Protein AF-A0A975ZR93-F1 (afdb_monomer_lite)

pLDDT: mean 92.15, std 6.71, range [55.16, 98.31]

Foldseek 3Di:
DVVVLVVFFPAWDWDWDFDDADPVGTDTDTDTDTDGDPVSVVVVVVVVVVVVVVVVVVVVVVVVVVVVVVVVVVVD

Sequence (76 aa):
MQADLKSEVRGCERRFVETRYDNLGQHGEVRDCPIYSERGEELLAIQRIFARFMDVRAATLDRIAAERAVTRLLAK

Organism: NCBI:txid42444

Structur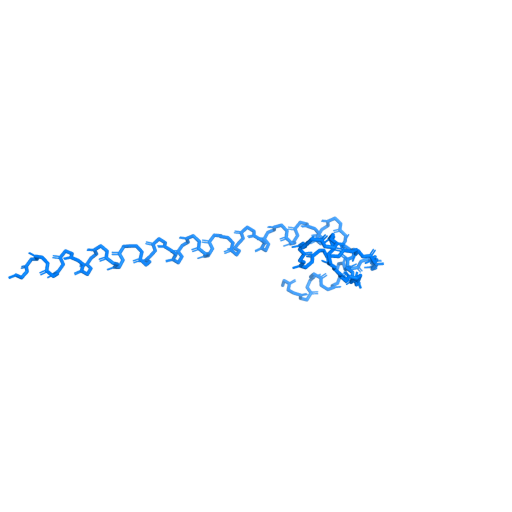e (mmCIF, N/CA/C/O backbone):
data_AF-A0A975ZR93-F1
#
_entry.id   AF-A0A975ZR93-F1
#
loop_
_atom_site.group_PDB
_atom_site.id
_atom_site.type_symbol
_atom_site.label_atom_id
_atom_site.label_alt_id
_atom_site.label_comp_id
_atom_site.label_asym_id
_atom_site.label_entity_id
_atom_site.label_seq_id
_atom_site.pdbx_PDB_ins_code
_atom_site.Cartn_x
_atom_site.Cartn_y
_atom_site.Cartn_z
_atom_site.occupancy
_atom_site.B_iso_or_equiv
_atom_site.auth_seq_id
_atom_site.auth_comp_id
_atom_site.auth_asym_id
_atom_site.auth_atom_id
_atom_site.pdbx_PDB_model_num
ATOM 1 N N . MET A 1 1 ? -2.100 10.657 -9.696 1.00 76.00 1 MET A N 1
ATOM 2 C CA . MET A 1 1 ? -1.167 9.673 -9.103 1.00 76.00 1 MET A CA 1
ATOM 3 C C . MET A 1 1 ? -0.979 8.413 -9.943 1.00 76.00 1 MET A C 1
ATOM 5 O O . MET A 1 1 ? 0.142 8.172 -10.358 1.00 76.00 1 MET A O 1
ATOM 9 N N . GLN A 1 2 ? -2.009 7.603 -10.244 1.00 83.50 2 GLN A N 1
ATOM 10 C CA . GLN A 1 2 ? -1.796 6.407 -11.090 1.00 83.50 2 GLN A CA 1
ATOM 11 C C . GLN A 1 2 ? -1.358 6.741 -12.527 1.00 83.50 2 GLN A C 1
ATOM 13 O O . GLN A 1 2 ? -0.514 6.044 -13.081 1.00 83.50 2 GLN A O 1
ATOM 18 N N . ALA A 1 3 ? -1.910 7.804 -13.125 1.00 82.19 3 ALA A N 1
ATOM 19 C CA . ALA A 1 3 ? -1.466 8.289 -14.434 1.00 82.19 3 ALA A CA 1
ATOM 20 C C . ALA A 1 3 ? -0.001 8.767 -14.392 1.00 82.19 3 ALA A C 1
ATOM 22 O O . ALA A 1 3 ? 0.782 8.406 -15.265 1.00 82.19 3 ALA A O 1
ATOM 23 N N . ASP A 1 4 ? 0.379 9.477 -13.325 1.00 85.75 4 ASP A N 1
ATOM 24 C CA . ASP A 1 4 ? 1.754 9.948 -13.115 1.00 85.75 4 ASP A CA 1
ATOM 25 C C . ASP A 1 4 ? 2.728 8.771 -12.970 1.00 85.75 4 ASP A C 1
ATOM 27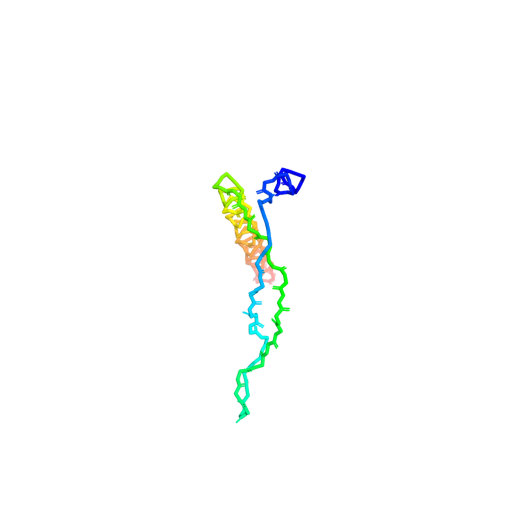 O O . ASP A 1 4 ? 3.742 8.721 -13.653 1.00 85.75 4 ASP A O 1
ATOM 31 N N . LEU A 1 5 ? 2.382 7.760 -12.168 1.00 88.75 5 LEU A N 1
ATOM 32 C CA . LEU A 1 5 ? 3.196 6.551 -12.004 1.00 88.75 5 LEU A CA 1
ATOM 33 C C . LEU A 1 5 ? 3.406 5.795 -13.318 1.00 88.75 5 LEU A C 1
ATOM 35 O O . LEU A 1 5 ? 4.507 5.319 -13.574 1.00 88.75 5 LEU A O 1
ATOM 39 N N . LYS A 1 6 ? 2.377 5.704 -14.172 1.00 91.25 6 LYS A N 1
ATOM 40 C CA . LYS A 1 6 ? 2.516 5.082 -15.498 1.00 91.25 6 LYS A CA 1
ATOM 41 C C . LYS A 1 6 ? 3.485 5.854 -16.39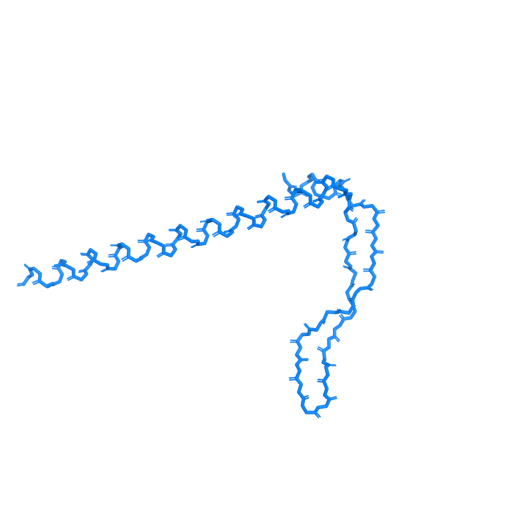0 1.00 91.25 6 LYS A C 1
ATOM 43 O O . LYS A 1 6 ? 4.254 5.227 -17.109 1.00 91.25 6 LYS A O 1
ATOM 48 N N . SER A 1 7 ? 3.469 7.186 -16.328 1.00 93.38 7 SER A N 1
ATOM 49 C CA . SER A 1 7 ? 4.409 8.017 -17.092 1.00 93.38 7 SER A CA 1
ATOM 50 C C . SER A 1 7 ? 5.858 7.919 -16.605 1.00 93.38 7 SER A C 1
ATOM 52 O O . SER A 1 7 ? 6.771 8.249 -17.356 1.00 93.38 7 SER A O 1
ATOM 54 N N . GLU A 1 8 ? 6.081 7.427 -15.383 1.00 95.25 8 GLU A N 1
ATOM 55 C CA . GLU A 1 8 ? 7.418 7.265 -14.804 1.00 95.25 8 GLU A CA 1
ATOM 56 C C . GLU A 1 8 ? 8.045 5.882 -15.029 1.00 95.25 8 GLU A C 1
ATOM 58 O O . GLU A 1 8 ? 9.167 5.646 -14.580 1.00 95.25 8 GLU A O 1
ATOM 63 N N . VAL A 1 9 ? 7.371 4.966 -15.730 1.00 94.88 9 VAL A N 1
ATOM 64 C CA . VAL A 1 9 ? 7.936 3.650 -16.060 1.00 94.88 9 VAL A CA 1
ATOM 65 C C . VAL A 1 9 ? 9.047 3.812 -17.103 1.00 94.88 9 VAL A C 1
ATOM 67 O O . VAL A 1 9 ? 8.819 4.309 -18.205 1.00 94.88 9 VAL A O 1
ATOM 70 N N . ARG A 1 10 ? 10.262 3.379 -16.761 1.00 95.19 10 ARG A N 1
ATOM 71 C CA . ARG A 1 10 ? 11.461 3.433 -17.619 1.00 95.19 10 ARG A CA 1
ATOM 72 C C . ARG A 1 10 ? 11.776 2.115 -18.304 1.00 95.19 10 ARG A C 1
ATOM 74 O O . ARG A 1 10 ? 12.532 2.089 -19.269 1.00 95.19 10 ARG A O 1
ATOM 81 N N . GLY A 1 11 ? 11.186 1.034 -17.825 1.00 93.94 11 GLY A N 1
ATOM 82 C CA . GLY A 1 11 ? 11.364 -0.285 -18.394 1.00 93.94 11 GLY A CA 1
ATOM 83 C C . GLY A 1 11 ? 10.627 -1.323 -17.577 1.00 93.94 11 GLY A C 1
ATOM 84 O O . GLY A 1 11 ? 9.813 -1.005 -16.709 1.00 93.94 11 GLY A O 1
ATOM 85 N N . CYS A 1 12 ? 10.936 -2.577 -17.860 1.00 92.69 12 CYS A N 1
ATOM 86 C CA . CYS A 1 12 ? 10.401 -3.701 -17.129 1.00 92.69 12 CYS A CA 1
ATOM 87 C C . CYS A 1 12 ? 11.514 -4.716 -16.896 1.00 92.69 12 CYS A C 1
ATOM 89 O O . CYS A 1 12 ? 12.337 -4.958 -17.779 1.00 92.69 12 CYS A O 1
ATOM 91 N N . GLU A 1 13 ? 11.541 -5.291 -15.704 1.00 94.06 13 GLU A N 1
ATOM 92 C CA . GLU A 1 13 ? 12.421 -6.393 -15.356 1.00 94.06 13 GLU A CA 1
ATOM 93 C C . GLU A 1 13 ? 11.612 -7.606 -14.925 1.00 94.06 13 GLU A C 1
ATOM 95 O O . GLU A 1 13 ? 10.538 -7.499 -14.332 1.00 94.06 13 GLU A O 1
ATOM 100 N N . ARG A 1 14 ? 12.168 -8.781 -15.200 1.00 93.44 14 ARG A N 1
ATOM 101 C CA . ARG A 1 14 ? 11.589 -10.048 -14.781 1.00 93.44 14 ARG A CA 1
ATOM 102 C C . ARG A 1 14 ? 12.076 -10.367 -13.379 1.00 93.44 14 ARG A C 1
ATOM 104 O O . ARG A 1 14 ? 13.253 -10.668 -13.193 1.00 93.44 14 ARG A O 1
ATOM 111 N N . ARG A 1 15 ? 11.174 -10.328 -12.402 1.00 91.75 15 ARG A N 1
ATOM 112 C CA . ARG A 1 15 ? 11.474 -10.693 -11.014 1.00 91.75 15 ARG A CA 1
ATOM 113 C C . ARG A 1 15 ? 10.727 -11.959 -10.639 1.00 91.75 15 ARG A C 1
ATOM 115 O O . ARG A 1 15 ? 9.538 -12.100 -10.922 1.00 91.75 15 ARG A O 1
ATOM 122 N N . PHE A 1 16 ? 11.431 -12.880 -9.993 1.00 90.12 16 PHE A N 1
ATOM 123 C CA . PHE A 1 16 ? 10.784 -14.001 -9.330 1.00 90.12 16 PHE A CA 1
ATOM 124 C C . PHE A 1 16 ? 10.061 -13.482 -8.086 1.00 90.12 16 PHE A C 1
ATOM 126 O O . PHE A 1 16 ? 10.672 -12.842 -7.230 1.00 90.12 16 PHE A O 1
ATOM 133 N N . VAL A 1 17 ? 8.758 -13.732 -8.005 1.00 87.56 17 VAL A N 1
ATOM 134 C CA . VAL A 1 17 ? 7.927 -13.380 -6.857 1.00 87.56 17 VAL A CA 1
ATOM 135 C C . VAL A 1 17 ? 7.533 -14.672 -6.165 1.00 87.56 17 VAL A C 1
ATOM 137 O O . VAL A 1 17 ? 6.787 -1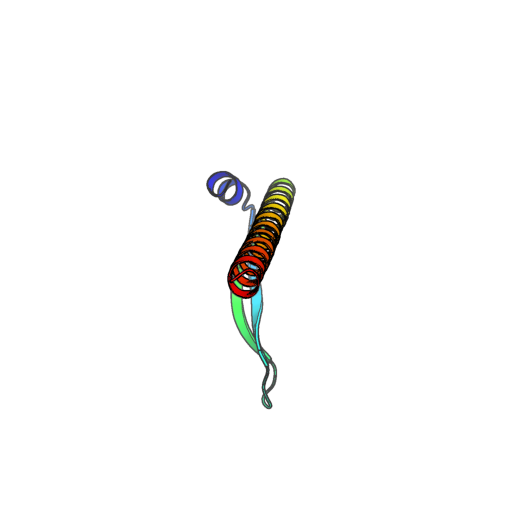5.477 -6.723 1.00 87.56 17 VAL A O 1
ATOM 140 N N . GLU A 1 18 ? 8.042 -14.866 -4.950 1.00 87.00 18 GLU A N 1
ATOM 141 C CA . GLU A 1 18 ? 7.641 -15.986 -4.108 1.00 87.00 18 GLU A CA 1
ATOM 142 C C . GLU A 1 18 ? 6.160 -15.863 -3.753 1.00 87.00 18 GLU A C 1
ATOM 144 O O . GLU A 1 18 ? 5.706 -14.836 -3.247 1.00 87.00 18 GLU A O 1
ATOM 149 N N . THR A 1 19 ? 5.408 -16.926 -4.010 1.00 84.38 19 THR A N 1
ATOM 150 C CA . THR A 1 19 ? 3.988 -17.012 -3.660 1.00 84.38 19 THR A CA 1
ATOM 151 C C . THR A 1 19 ? 3.737 -17.988 -2.520 1.00 84.38 19 THR A C 1
ATOM 153 O O . THR A 1 19 ? 2.747 -17.847 -1.804 1.00 84.38 19 THR A O 1
ATOM 156 N N . ARG A 1 20 ? 4.594 -19.006 -2.370 1.00 83.50 20 ARG A N 1
ATOM 157 C CA . ARG A 1 20 ? 4.437 -20.064 -1.371 1.00 83.50 20 ARG A CA 1
ATOM 158 C C . ARG A 1 20 ? 5.772 -20.755 -1.100 1.00 83.50 20 ARG A C 1
ATOM 160 O O . ARG A 1 20 ? 6.594 -20.879 -1.996 1.00 83.50 20 ARG A O 1
ATOM 167 N N . TYR A 1 21 ? 5.934 -21.291 0.102 1.00 83.50 21 TYR A N 1
ATOM 168 C CA . TYR A 1 21 ? 7.041 -22.173 0.463 1.00 83.50 21 TYR A CA 1
ATOM 169 C C . TYR A 1 21 ? 6.478 -23.486 1.021 1.00 83.50 21 TYR A C 1
ATOM 171 O O . TYR A 1 21 ? 5.564 -23.453 1.850 1.00 83.50 21 TYR A O 1
ATOM 179 N N . ASP A 1 22 ? 6.965 -24.635 0.553 1.00 87.44 22 ASP A N 1
ATOM 180 C CA . ASP A 1 22 ? 6.586 -25.952 1.080 1.00 87.44 22 ASP A CA 1
ATOM 181 C C . ASP A 1 22 ? 7.777 -26.928 1.132 1.00 87.44 22 ASP A C 1
ATOM 183 O O . ASP A 1 22 ? 8.928 -26.541 0.938 1.00 87.44 22 ASP A O 1
ATOM 187 N N . ASN A 1 23 ? 7.509 -28.203 1.434 1.00 83.25 23 ASN A N 1
ATOM 188 C CA . ASN A 1 23 ? 8.539 -29.238 1.588 1.00 83.25 23 ASN A CA 1
ATOM 189 C C . ASN A 1 23 ? 9.338 -29.520 0.298 1.00 83.25 23 ASN A C 1
ATOM 191 O O . ASN A 1 23 ? 10.356 -30.206 0.361 1.00 83.25 23 ASN A O 1
ATOM 195 N N . LEU A 1 24 ? 8.882 -29.028 -0.858 1.00 82.00 24 LEU A N 1
ATOM 196 C CA . LEU A 1 24 ? 9.573 -29.110 -2.147 1.00 82.00 24 LEU A CA 1
ATOM 197 C C . LEU A 1 24 ? 10.348 -27.823 -2.478 1.00 82.00 24 LEU A C 1
ATOM 199 O O . LEU A 1 24 ? 10.982 -27.744 -3.529 1.00 82.00 24 LEU A O 1
ATOM 203 N N . GLY A 1 25 ? 10.335 -26.837 -1.577 1.00 84.06 25 GLY A N 1
ATOM 204 C CA . GLY A 1 25 ? 11.077 -25.589 -1.685 1.00 84.06 25 GLY A CA 1
ATOM 205 C C . GLY A 1 25 ? 10.198 -24.374 -1.977 1.00 84.06 25 GLY A C 1
ATOM 206 O O . GLY A 1 25 ? 9.015 -24.313 -1.634 1.00 84.06 25 GLY A O 1
ATOM 207 N N . GLN A 1 26 ? 10.827 -23.364 -2.574 1.00 82.75 26 GLN A N 1
ATOM 208 C CA . GLN A 1 26 ? 10.208 -22.081 -2.881 1.00 82.75 26 GLN A CA 1
ATOM 209 C C . GLN A 1 26 ? 9.395 -22.178 -4.176 1.00 82.75 26 GLN A C 1
ATOM 211 O O . GLN A 1 26 ? 9.932 -22.488 -5.239 1.00 82.75 26 GLN A O 1
ATOM 216 N N . HIS A 1 27 ? 8.108 -21.855 -4.095 1.00 85.88 27 HIS A N 1
ATOM 217 C CA . HIS A 1 27 ? 7.209 -21.733 -5.236 1.00 85.88 27 HIS A CA 1
ATOM 218 C C . HIS A 1 27 ? 6.932 -20.267 -5.512 1.00 85.88 27 HIS A C 1
ATOM 220 O O . HIS A 1 27 ? 6.603 -19.475 -4.623 1.00 85.88 27 HIS A O 1
ATOM 226 N N . GLY A 1 28 ? 7.006 -19.910 -6.778 1.00 87.88 28 GLY A N 1
ATOM 227 C CA . GLY A 1 28 ? 6.724 -18.562 -7.212 1.00 87.88 28 GLY A CA 1
ATOM 228 C C . GLY A 1 28 ? 6.599 -18.496 -8.712 1.00 87.88 28 GLY A C 1
ATOM 229 O O . GLY A 1 28 ? 6.746 -19.490 -9.425 1.00 87.88 28 GLY A O 1
ATOM 230 N N . GLU A 1 29 ? 6.337 -17.293 -9.183 1.00 91.12 29 GLU A N 1
ATOM 231 C CA . GLU A 1 29 ? 6.234 -17.014 -10.601 1.00 91.12 29 GLU A CA 1
ATOM 232 C C . GLU A 1 29 ? 7.108 -15.828 -10.971 1.00 91.12 29 GLU A C 1
ATOM 234 O O . GLU A 1 29 ? 7.320 -14.895 -10.194 1.00 91.12 29 GLU A O 1
ATOM 239 N N . VAL A 1 30 ? 7.646 -15.884 -12.184 1.00 91.25 30 VAL A N 1
ATOM 240 C CA . VAL A 1 30 ? 8.400 -14.771 -12.742 1.00 91.25 30 VAL A CA 1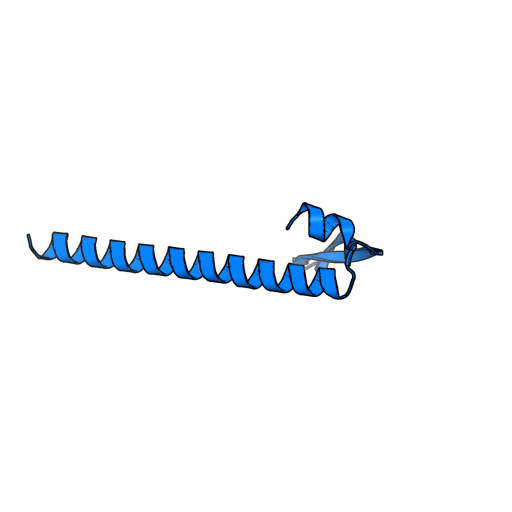
ATOM 241 C C . VAL A 1 30 ? 7.400 -13.783 -13.318 1.00 91.25 30 VAL A C 1
ATOM 243 O O . VAL A 1 30 ? 6.722 -14.093 -14.298 1.00 91.25 30 VAL A O 1
ATOM 246 N N . ARG A 1 31 ? 7.325 -12.598 -12.715 1.00 91.75 31 ARG A N 1
ATOM 247 C CA . ARG A 1 31 ? 6.455 -11.510 -13.156 1.00 91.75 31 ARG A CA 1
ATOM 248 C C . ARG A 1 31 ? 7.267 -10.385 -13.773 1.00 91.75 31 ARG A C 1
ATOM 250 O O . ARG A 1 31 ? 8.396 -10.109 -13.364 1.00 91.75 31 ARG A O 1
ATOM 257 N N . ASP A 1 32 ? 6.632 -9.717 -14.720 1.00 92.44 32 ASP A N 1
ATOM 258 C CA . ASP A 1 32 ? 7.092 -8.459 -15.284 1.00 92.44 32 ASP A CA 1
ATOM 259 C C . ASP A 1 32 ? 6.824 -7.338 -14.270 1.00 92.44 32 ASP A C 1
ATOM 261 O O . ASP A 1 32 ? 5.678 -7.011 -13.948 1.00 92.44 32 ASP A O 1
ATOM 265 N N . CYS A 1 33 ? 7.896 -6.782 -13.709 1.00 91.75 33 CYS A N 1
ATOM 266 C CA . CYS A 1 33 ? 7.854 -5.685 -12.754 1.00 91.75 33 CYS A CA 1
ATOM 267 C C . CYS A 1 33 ? 8.300 -4.383 -13.431 1.00 91.75 33 CYS A C 1
ATOM 269 O O . CYS A 1 33 ? 9.374 -4.350 -14.036 1.00 91.75 33 CYS A O 1
ATOM 271 N N . PRO A 1 34 ? 7.508 -3.302 -13.352 1.00 93.12 34 PRO A N 1
ATOM 272 C CA . PRO A 1 34 ? 7.919 -2.010 -13.885 1.00 93.12 34 PRO A CA 1
ATOM 273 C C . PRO A 1 34 ? 9.124 -1.465 -13.111 1.00 93.12 34 PRO A C 1
ATOM 275 O O . PRO A 1 34 ? 9.141 -1.489 -11.881 1.00 93.12 34 PRO A O 1
ATOM 278 N N . ILE A 1 35 ? 10.104 -0.949 -13.849 1.00 94.56 35 ILE A N 1
ATOM 279 C CA . ILE A 1 35 ? 11.208 -0.154 -13.309 1.00 94.56 35 ILE A CA 1
ATOM 280 C C . ILE A 1 35 ? 10.777 1.302 -13.394 1.00 94.56 35 ILE A C 1
ATOM 282 O O . ILE A 1 35 ? 10.493 1.797 -14.489 1.00 94.56 35 ILE A O 1
ATOM 286 N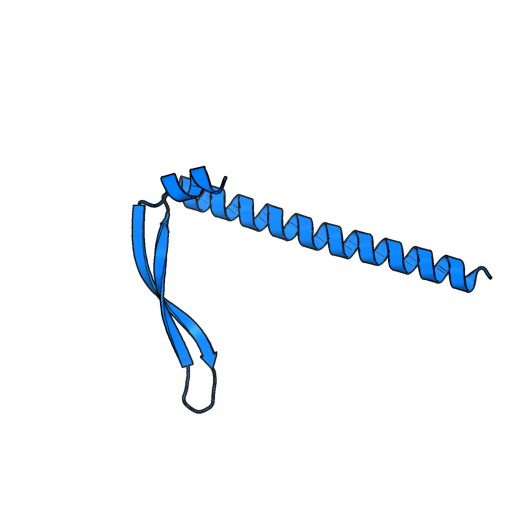 N . TYR A 1 36 ? 10.718 1.985 -12.260 1.00 94.88 36 TYR A N 1
ATOM 287 C CA . TYR A 1 36 ? 10.339 3.388 -12.211 1.00 94.88 36 TYR A CA 1
ATOM 288 C C . TYR A 1 36 ? 11.566 4.299 -12.286 1.00 94.88 36 TYR A C 1
ATOM 290 O O . TYR A 1 36 ? 12.693 3.899 -12.000 1.00 94.88 36 TYR A O 1
ATOM 298 N N . SER A 1 37 ? 11.347 5.544 -12.699 1.00 96.19 37 SER A N 1
ATOM 299 C CA . SER A 1 37 ? 12.308 6.621 -12.469 1.00 96.19 37 SER A CA 1
ATOM 300 C C . SER A 1 37 ? 12.469 6.898 -10.971 1.00 96.19 37 SER A C 1
ATOM 302 O O . SER A 1 37 ? 11.630 6.492 -10.170 1.00 96.19 37 SER A O 1
ATOM 304 N N . GLU A 1 38 ? 13.490 7.670 -10.598 1.00 96.56 38 GLU A N 1
ATOM 305 C CA . GLU A 1 38 ? 13.674 8.145 -9.219 1.00 96.56 38 GLU A CA 1
ATOM 306 C C . GLU A 1 38 ? 12.411 8.837 -8.676 1.00 96.56 38 GLU A C 1
ATOM 308 O O . GLU A 1 38 ? 11.882 8.447 -7.637 1.00 96.56 38 GLU A O 1
ATOM 313 N N . ARG A 1 39 ? 11.828 9.764 -9.450 1.00 95.75 39 ARG A N 1
ATOM 314 C CA . ARG A 1 39 ? 10.543 10.400 -9.116 1.00 95.75 39 ARG A CA 1
ATOM 315 C C . ARG A 1 39 ? 9.406 9.381 -8.984 1.00 95.75 39 ARG A C 1
ATOM 317 O O . ARG A 1 39 ? 8.528 9.530 -8.137 1.00 95.75 39 ARG A O 1
ATOM 324 N N . GLY A 1 40 ? 9.370 8.362 -9.839 1.00 95.81 40 GLY A N 1
ATOM 325 C CA . GLY A 1 40 ? 8.364 7.305 -9.765 1.00 95.81 40 GLY A CA 1
ATOM 326 C C . GLY A 1 40 ? 8.464 6.487 -8.473 1.00 95.81 40 GLY A C 1
ATOM 327 O O . GLY A 1 40 ? 7.436 6.200 -7.860 1.00 95.81 40 GLY A O 1
ATOM 328 N N . GLU A 1 41 ? 9.679 6.187 -8.014 1.00 95.56 41 GLU A N 1
ATOM 329 C CA . GLU A 1 41 ? 9.920 5.532 -6.722 1.00 95.56 41 GLU A CA 1
ATOM 330 C C . GLU A 1 41 ? 9.480 6.415 -5.543 1.00 95.56 41 GLU A C 1
ATOM 332 O O . GLU A 1 41 ? 8.827 5.931 -4.614 1.00 95.56 41 GLU A O 1
ATOM 337 N N . GLU A 1 42 ? 9.729 7.726 -5.598 1.00 96.50 42 GLU A N 1
ATOM 338 C CA . GLU A 1 42 ? 9.221 8.677 -4.598 1.00 96.50 42 GLU A CA 1
ATOM 339 C C . GLU A 1 42 ? 7.685 8.699 -4.554 1.00 96.50 42 GLU A C 1
ATOM 341 O O . GLU A 1 42 ? 7.081 8.649 -3.477 1.00 96.50 42 GLU A O 1
ATOM 346 N N . LEU A 1 43 ? 7.026 8.713 -5.719 1.00 95.81 43 LEU A N 1
ATOM 347 C CA . LEU A 1 43 ? 5.565 8.650 -5.813 1.00 95.81 43 LEU A CA 1
ATOM 348 C C . LEU A 1 43 ? 5.013 7.343 -5.226 1.00 95.81 43 LEU A C 1
ATOM 350 O O . LEU A 1 43 ? 4.003 7.369 -4.515 1.00 95.81 43 LEU A O 1
ATOM 354 N N . LEU A 1 44 ? 5.674 6.208 -5.476 1.00 94.62 44 LEU A N 1
ATOM 355 C CA . LEU A 1 44 ? 5.320 4.929 -4.855 1.00 94.62 44 LEU A CA 1
ATOM 356 C C . LEU A 1 44 ? 5.483 4.971 -3.335 1.00 94.62 44 LEU A C 1
ATOM 358 O O . LEU A 1 44 ? 4.620 4.466 -2.613 1.00 94.62 44 LEU A O 1
ATOM 362 N N . ALA A 1 45 ? 6.565 5.567 -2.834 1.00 95.06 45 ALA A N 1
ATOM 363 C CA . ALA A 1 45 ? 6.801 5.700 -1.402 1.00 95.06 45 ALA A CA 1
ATOM 364 C C . ALA A 1 45 ? 5.690 6.522 -0.730 1.00 95.06 45 ALA A C 1
ATOM 366 O O . ALA A 1 45 ? 5.112 6.077 0.265 1.00 95.06 45 ALA A O 1
ATOM 367 N N . ILE A 1 46 ? 5.314 7.661 -1.319 1.00 95.94 46 ILE A N 1
ATOM 368 C CA . ILE A 1 46 ? 4.201 8.494 -0.841 1.00 95.94 46 ILE A CA 1
ATOM 369 C C . ILE A 1 46 ? 2.891 7.701 -0.846 1.00 95.94 46 ILE A C 1
ATOM 371 O O . ILE A 1 46 ? 2.163 7.709 0.149 1.00 95.94 46 ILE A O 1
ATOM 375 N N . GLN A 1 47 ? 2.603 6.966 -1.925 1.00 95.12 47 GLN A N 1
ATOM 376 C CA . GLN A 1 47 ? 1.403 6.135 -2.014 1.00 95.12 47 GLN A CA 1
ATOM 377 C C . GLN A 1 47 ? 1.341 5.093 -0.891 1.00 95.12 47 GLN A C 1
ATOM 379 O O . GLN A 1 47 ? 0.289 4.916 -0.275 1.00 95.12 47 GLN A O 1
ATOM 384 N N . ARG A 1 48 ? 2.459 4.418 -0.601 1.00 95.56 48 ARG A N 1
ATOM 385 C CA . ARG A 1 48 ? 2.548 3.419 0.476 1.00 95.56 48 ARG A CA 1
ATOM 386 C C . ARG A 1 48 ? 2.349 4.047 1.854 1.00 95.56 48 ARG A C 1
ATOM 388 O O . ARG A 1 48 ? 1.621 3.487 2.672 1.00 95.56 48 ARG A O 1
ATOM 395 N N . ILE A 1 49 ? 2.958 5.207 2.106 1.00 97.50 49 ILE A N 1
ATOM 396 C CA . ILE A 1 49 ? 2.794 5.946 3.368 1.00 97.50 49 ILE A CA 1
ATOM 397 C C . ILE A 1 49 ? 1.331 6.336 3.563 1.00 97.50 49 ILE A C 1
ATOM 399 O O . ILE A 1 49 ? 0.772 6.113 4.637 1.00 97.50 49 ILE A O 1
ATOM 403 N N . PHE A 1 50 ? 0.698 6.874 2.521 1.00 96.88 50 PHE A N 1
ATOM 404 C CA . PHE A 1 50 ? -0.696 7.289 2.586 1.00 96.88 50 PHE A CA 1
ATOM 405 C C . PHE A 1 50 ? -1.640 6.107 2.827 1.00 96.88 50 PHE A C 1
ATOM 407 O O . PHE A 1 50 ? -2.507 6.190 3.694 1.00 96.88 50 PHE A O 1
ATOM 414 N N . ALA A 1 51 ? -1.445 4.989 2.121 1.00 96.62 51 ALA A N 1
ATOM 415 C CA . ALA A 1 51 ? -2.227 3.773 2.339 1.00 96.62 51 ALA A CA 1
ATOM 416 C C . ALA A 1 51 ? -2.114 3.291 3.795 1.00 96.62 51 ALA A C 1
ATOM 418 O O . ALA A 1 51 ? -3.125 3.149 4.479 1.00 96.62 51 ALA A O 1
ATOM 419 N N . ARG A 1 52 ? -0.885 3.180 4.317 1.00 97.81 52 ARG A N 1
ATOM 420 C CA . ARG A 1 52 ? -0.647 2.788 5.713 1.00 97.81 52 ARG A CA 1
ATOM 421 C C . ARG A 1 52 ? -1.298 3.747 6.709 1.00 97.81 52 ARG A C 1
ATOM 423 O O . ARG A 1 52 ? -1.842 3.309 7.719 1.00 97.81 52 ARG A O 1
ATOM 430 N N . PHE A 1 53 ? -1.233 5.052 6.453 1.00 98.00 53 PHE A N 1
ATOM 431 C CA . PHE A 1 53 ? -1.899 6.044 7.293 1.00 98.00 53 PHE A CA 1
ATOM 432 C C . PHE A 1 53 ? -3.416 5.819 7.330 1.00 98.00 53 PHE A C 1
ATOM 434 O O . PHE A 1 53 ? -4.014 5.840 8.407 1.00 98.00 53 PHE A O 1
ATOM 441 N N . MET A 1 54 ? -4.032 5.570 6.173 1.00 98.31 54 MET A N 1
ATOM 442 C CA . MET A 1 54 ? -5.466 5.300 6.078 1.00 98.31 54 MET A CA 1
ATOM 443 C C . MET A 1 54 ? -5.863 4.021 6.820 1.00 98.31 54 MET A C 1
ATOM 445 O O . MET A 1 54 ? -6.862 4.044 7.540 1.00 98.31 54 MET A O 1
ATOM 449 N N . ASP A 1 55 ? -5.057 2.962 6.729 1.00 98.19 55 ASP A N 1
ATOM 450 C CA . ASP A 1 55 ? -5.289 1.704 7.448 1.00 98.19 55 ASP A CA 1
ATOM 451 C C . ASP A 1 55 ? -5.238 1.906 8.969 1.00 98.19 55 ASP A C 1
ATOM 453 O O . ASP A 1 55 ? -6.148 1.507 9.699 1.00 98.19 55 ASP A O 1
ATOM 457 N N . VAL A 1 56 ? -4.206 2.601 9.462 1.00 98.12 56 VAL A N 1
ATOM 458 C CA . VAL A 1 56 ? -4.058 2.907 10.896 1.00 98.12 56 VAL A CA 1
ATOM 459 C C . VAL A 1 56 ? -5.203 3.788 11.392 1.00 98.12 56 VAL A C 1
ATOM 461 O O . VAL A 1 56 ? -5.736 3.569 12.484 1.00 98.12 56 VAL A O 1
ATOM 464 N N . ARG A 1 57 ? -5.613 4.780 10.594 1.00 97.88 57 ARG A N 1
ATOM 465 C CA . ARG A 1 57 ? -6.760 5.632 10.911 1.00 97.88 57 ARG A CA 1
ATOM 466 C C . ARG A 1 57 ? -8.042 4.809 11.024 1.00 97.88 57 ARG A C 1
ATOM 468 O O . ARG A 1 57 ? -8.774 5.003 11.992 1.00 97.88 57 ARG A O 1
ATOM 475 N N . ALA A 1 58 ? -8.314 3.917 10.071 1.00 98.31 58 ALA A N 1
ATOM 476 C CA . ALA A 1 58 ? -9.498 3.060 10.100 1.00 98.31 58 ALA A CA 1
ATOM 477 C C . ALA A 1 58 ? -9.516 2.189 11.365 1.00 98.31 58 ALA A C 1
ATOM 479 O O . ALA A 1 58 ? -10.456 2.282 12.151 1.00 98.31 58 ALA A O 1
ATOM 480 N N . ALA A 1 59 ? -8.418 1.481 11.647 1.00 97.94 59 ALA A N 1
ATOM 481 C CA . ALA A 1 59 ? -8.291 0.646 12.842 1.00 97.94 59 ALA A CA 1
ATOM 482 C C . ALA A 1 59 ? -8.471 1.440 14.151 1.00 97.94 59 ALA A C 1
ATOM 484 O O . ALA A 1 59 ? -9.080 0.964 15.109 1.00 97.94 59 ALA A O 1
ATOM 485 N N . THR A 1 60 ? -7.969 2.677 14.197 1.00 97.88 60 THR A N 1
ATOM 486 C CA . THR A 1 60 ? -8.123 3.556 15.365 1.00 97.88 60 THR A CA 1
ATOM 487 C C . THR A 1 60 ? -9.579 3.975 15.567 1.00 97.88 60 THR A C 1
ATOM 489 O O . THR A 1 60 ? -10.071 3.968 16.697 1.00 97.88 60 THR A O 1
ATOM 492 N N . LEU A 1 61 ? -10.279 4.337 14.490 1.00 97.88 61 LEU A N 1
ATOM 493 C CA . LEU A 1 61 ? -11.692 4.712 14.554 1.00 97.88 61 LEU A CA 1
ATOM 494 C C . LEU A 1 61 ? -12.569 3.528 14.964 1.00 97.88 61 LEU A C 1
ATOM 496 O O . LEU A 1 61 ? -13.446 3.707 15.810 1.00 97.88 61 LEU A O 1
ATOM 500 N N . ASP A 1 62 ? -12.284 2.333 14.449 1.00 98.06 62 ASP A N 1
ATOM 501 C CA . ASP A 1 62 ? -12.981 1.104 14.836 1.00 98.06 62 ASP A CA 1
ATOM 502 C C . ASP A 1 62 ? -12.786 0.799 16.323 1.00 98.06 62 ASP A C 1
ATOM 504 O O . ASP A 1 62 ? -13.752 0.508 17.032 1.00 98.06 62 ASP A O 1
ATOM 508 N N . ARG A 1 63 ? -11.561 0.965 16.839 1.00 96.94 63 ARG A N 1
ATOM 509 C CA . ARG A 1 63 ? -11.264 0.809 18.270 1.00 96.94 63 ARG A CA 1
ATOM 510 C C . ARG A 1 63 ? -12.090 1.768 19.130 1.00 96.94 63 ARG A C 1
ATOM 512 O O . ARG A 1 63 ? -12.720 1.339 20.091 1.00 96.94 63 ARG A O 1
ATOM 519 N N . ILE A 1 64 ? -12.130 3.051 18.766 1.00 97.25 64 ILE A N 1
ATOM 520 C CA . ILE A 1 64 ? -12.908 4.072 19.492 1.00 97.25 64 ILE A CA 1
ATOM 521 C C . ILE A 1 64 ? -14.410 3.762 19.428 1.00 97.25 64 ILE A C 1
ATOM 523 O O . ILE A 1 64 ? -15.129 3.940 20.415 1.00 97.25 64 ILE A O 1
ATOM 527 N N . ALA A 1 65 ? -14.908 3.314 18.274 1.00 96.50 65 ALA A N 1
ATOM 528 C CA . ALA A 1 65 ? -16.306 2.932 18.113 1.00 96.50 65 ALA A CA 1
ATOM 529 C C . ALA A 1 65 ? -16.666 1.734 19.005 1.00 96.50 65 ALA A C 1
ATOM 531 O O . ALA A 1 65 ? -17.696 1.774 19.682 1.00 96.50 65 ALA A O 1
ATOM 532 N N . ALA A 1 66 ? -15.799 0.720 19.063 1.00 96.38 66 ALA A N 1
ATOM 533 C CA . ALA A 1 66 ? -15.964 -0.445 19.925 1.00 96.38 66 ALA A CA 1
ATOM 534 C C . ALA A 1 66 ? -15.967 -0.062 21.412 1.00 96.38 66 ALA A C 1
ATOM 536 O O . ALA A 1 66 ? -16.885 -0.445 22.135 1.00 96.38 66 ALA A O 1
ATOM 537 N N . GLU A 1 67 ? -15.011 0.759 21.861 1.00 96.19 67 GLU A N 1
ATOM 538 C CA . GLU A 1 67 ? -14.965 1.262 23.242 1.00 96.19 67 GLU A CA 1
ATOM 539 C C . GLU A 1 67 ? -16.264 1.983 23.614 1.00 96.19 67 GLU A C 1
ATOM 541 O O . GLU A 1 67 ? -16.898 1.657 24.616 1.00 96.19 67 GLU A O 1
ATOM 546 N N . ARG A 1 68 ? -16.725 2.906 22.760 1.00 95.81 68 ARG A N 1
ATOM 547 C CA . ARG A 1 68 ? -17.986 3.633 22.974 1.00 95.81 68 ARG A CA 1
ATOM 548 C C . ARG A 1 68 ? -19.193 2.701 23.029 1.00 95.81 68 ARG A C 1
ATOM 550 O O . ARG A 1 68 ? -20.107 2.949 23.814 1.00 95.81 68 ARG A O 1
ATOM 557 N N . ALA A 1 69 ? -19.228 1.665 22.195 1.00 95.25 69 ALA A N 1
ATOM 558 C CA . ALA A 1 69 ? -20.306 0.684 22.199 1.00 95.25 69 ALA A CA 1
ATOM 559 C C . ALA A 1 69 ? -20.329 -0.116 23.510 1.00 95.25 69 ALA A C 1
ATOM 561 O O . ALA A 1 69 ? -21.387 -0.233 24.127 1.00 95.25 69 ALA A O 1
ATOM 562 N N . VAL A 1 70 ? -19.168 -0.586 23.978 1.00 95.44 70 VAL A N 1
ATOM 563 C CA . VAL A 1 70 ? -19.034 -1.308 25.253 1.00 95.44 70 VAL A CA 1
ATOM 564 C C . VAL A 1 70 ? -19.433 -0.423 26.431 1.00 95.44 70 VAL A C 1
ATOM 566 O O . VAL A 1 70 ? -20.245 -0.842 27.250 1.00 95.44 70 VAL A O 1
ATOM 569 N N . THR A 1 71 ? -18.953 0.824 26.498 1.00 95.50 71 THR A N 1
ATOM 570 C CA . THR A 1 71 ? -19.344 1.755 27.570 1.00 95.50 71 THR A CA 1
ATOM 571 C C . THR A 1 71 ? -20.857 1.970 27.609 1.00 95.50 71 THR A C 1
ATOM 573 O O . THR A 1 71 ? -21.443 1.981 28.686 1.00 95.50 71 THR A O 1
ATOM 576 N N . ARG A 1 72 ? -21.520 2.092 26.451 1.00 94.25 72 ARG A N 1
ATOM 577 C CA . ARG A 1 72 ? -22.988 2.219 26.386 1.00 94.25 72 ARG A CA 1
ATOM 578 C C . ARG A 1 72 ? -23.725 0.957 26.828 1.00 94.25 72 ARG A C 1
ATOM 580 O O . ARG A 1 72 ? -24.826 1.077 27.352 1.00 94.25 72 ARG A O 1
ATOM 587 N N . LEU A 1 73 ? -23.162 -0.225 26.582 1.00 93.31 73 LEU A N 1
ATOM 588 C CA . LEU A 1 73 ? -23.739 -1.493 27.033 1.00 93.31 73 LEU A CA 1
ATOM 589 C C . LEU A 1 73 ? -23.622 -1.659 28.550 1.00 93.31 73 LEU A C 1
ATOM 591 O O . LEU A 1 73 ? -24.569 -2.129 29.162 1.00 93.31 73 LEU A O 1
ATOM 595 N N . LEU A 1 74 ? -22.491 -1.258 29.137 1.00 91.94 74 LEU A N 1
ATOM 596 C CA . LEU A 1 74 ? -22.230 -1.369 30.579 1.00 91.94 74 LEU A CA 1
ATOM 597 C C . LEU A 1 74 ? -22.882 -0.258 31.417 1.00 91.94 74 LEU A C 1
ATOM 599 O O . LEU A 1 74 ? -23.002 -0.402 32.627 1.00 91.94 74 LEU A O 1
ATOM 603 N N . ALA A 1 75 ? -23.260 0.862 30.796 1.00 83.69 75 ALA A N 1
ATOM 604 C CA . ALA A 1 75 ? -24.000 1.947 31.444 1.00 83.69 75 ALA A CA 1
ATOM 605 C C . ALA A 1 75 ? -25.528 1.724 31.458 1.00 83.69 75 ALA A C 1
ATOM 607 O O . ALA A 1 75 ? -26.265 2.607 31.900 1.00 83.69 75 ALA A O 1
ATOM 608 N N . LYS A 1 76 ? -25.996 0.587 30.932 1.00 55.16 76 LYS A N 1
ATOM 609 C CA . LYS A 1 76 ? -27.362 0.079 31.103 1.00 55.16 76 LYS A CA 1
ATOM 610 C C . LYS A 1 76 ? -27.401 -0.913 32.255 1.00 55.16 76 LYS A C 1
ATOM 612 O O . LYS A 1 76 ? -28.455 -0.939 32.921 1.00 55.16 76 LYS A O 1
#

Secondary structure (DSSP, 8-state):
-HHHHHHTEEEEEEEEEEEEEETTEEEEEEEEEEEEPHHHHHHHHHHHHHHHHHHHHHHHHHHHHHHHHHHHHHT-

Radius of gyration: 20.89 Å; chains: 1; bounding box: 41×40×50 Å